Protein AF-A0A8H7I4Y7-F1 (afdb_monomer)

Solvent-accessible surface area (backbone atoms only — not comparable to full-atom values): 10887 Å² total; per-residue (Å²): 113,67,68,58,59,47,69,67,36,57,70,75,56,22,65,63,28,49,70,55,62,77,28,57,94,44,98,80,36,80,54,81,50,70,66,41,42,52,52,55,50,43,70,75,70,48,58,68,68,57,37,52,50,33,51,56,49,54,73,68,44,58,45,85,70,55,54,66,61,40,52,52,53,50,54,59,41,47,71,62,46,94,70,52,60,68,56,50,38,54,50,53,57,70,21,42,43,68,71,45,44,50,54,53,69,70,42,94,72,67,64,85,46,46,67,52,40,53,51,51,42,42,54,46,43,53,50,53,52,53,51,49,70,74,54,62,79,79,71,83,77,77,76,82,73,85,81,87,71,88,82,83,84,89,78,89,80,90,83,89,88,83,89,82,80,88,76,88,81,89,82,90,133

Mean predicted aligned error: 15.56 Å

pLDDT: mean 77.03, std 19.63, range [29.44, 95.69]

Foldseek 3Di:
DVLVVLVVDDDPSVVVSVVLNVCAPPPPRQCPDPVSVVVVVCVVPNDVVLQVVLVVCLQPAAPPDALVVSVVSLVVSCVSYPDDQQVSLVSSLVRYDPQLSVVLVPDPDRDPGPVSSSVSSNVSSVVVVVVCVVCPPPPPPPDPDPPPDDDDDDDDDDDDDDDDDDDDDDDDD

Secondary structure (DSSP, 8-state):
-HHHHHHH--HHHHHHHHHHHHHTTSTT-S--SHHHHHHHHHHHH--HHHHHHHHHHHHS----S-HHHHHHHHHHHHTT----HHHHHHHHHHHS-HHHHHHHHHSSS---SHHHHHHHHHHHHHHHHHHHHHS--------------------------------------

Nearest PDB structures (foldseek):
  7lga-assembly2_D  TM=9.092E-01  e=1.708E-05  Homo sapiens
  7lga-assembly1_B  TM=9.462E-01  e=6.089E-05  Homo sapiens
  8puh-assembly1_B  TM=7.372E-01  e=3.004E+00  Human T-cell leukemia virus type I
  8tqp-assembly1_C  TM=5.282E-01  e=2.186E+00  Human immunodeficiency virus 1

Organism: NCBI:txid456999

Sequence (173 aa):
MLSFLLMNMKDMAGAWAHPHLNQLGSHRALIQTVDDFRTEFLAAFGNPDATQAAEQQITNLTQTGTCAEYITKFRTIAMDLDWNDAALCRQFAQGLHWEVSQLIATHERRPTTLLELQNAALVIDNALCKERASHPPKGNKSGTTPIGGKYQPTGHQAGTPIQQSQLCIQGGA

Radius of gyration: 35.23 Å; Cα contacts (8 Å, |Δi|>4): 103; chains: 1; bounding box: 104×40×68 Å

Structure (mmCIF, N/CA/C/O backbone):
data_AF-A0A8H7I4Y7-F1
#
_entry.id   AF-A0A8H7I4Y7-F1
#
loop_
_atom_site.group_PDB
_atom_site.id
_atom_site.type_symbol
_atom_site.label_atom_id
_atom_site.label_alt_id
_atom_site.label_comp_id
_atom_site.label_asym_id
_atom_site.label_entity_id
_atom_site.label_seq_id
_atom_site.pdbx_PDB_ins_code
_atom_site.Cartn_x
_atom_site.Cartn_y
_atom_site.Cartn_z
_atom_site.occupancy
_atom_site.B_iso_or_equiv
_atom_site.auth_seq_id
_atom_site.auth_comp_id
_atom_site.auth_asym_id
_atom_site.auth_atom_id
_atom_site.pdbx_PDB_model_num
ATOM 1 N N . MET A 1 1 ? 26.234 -2.553 -13.270 1.00 70.25 1 MET A N 1
ATOM 2 C CA . MET A 1 1 ? 25.138 -3.174 -12.489 1.00 70.25 1 MET A CA 1
ATOM 3 C C . MET A 1 1 ? 24.024 -3.695 -13.395 1.00 70.25 1 MET A C 1
ATOM 5 O O . MET A 1 1 ? 23.751 -4.882 -13.326 1.00 70.25 1 MET A O 1
ATOM 9 N N . LEU A 1 2 ? 23.466 -2.888 -14.306 1.00 79.94 2 LEU A N 1
ATOM 10 C CA . LEU A 1 2 ? 22.395 -3.301 -15.231 1.00 79.94 2 LEU A CA 1
ATOM 11 C C . LEU A 1 2 ? 22.739 -4.496 -16.152 1.00 79.94 2 LEU A C 1
ATOM 13 O O . LEU A 1 2 ? 21.933 -5.409 -16.303 1.00 79.94 2 LEU A O 1
ATOM 17 N N .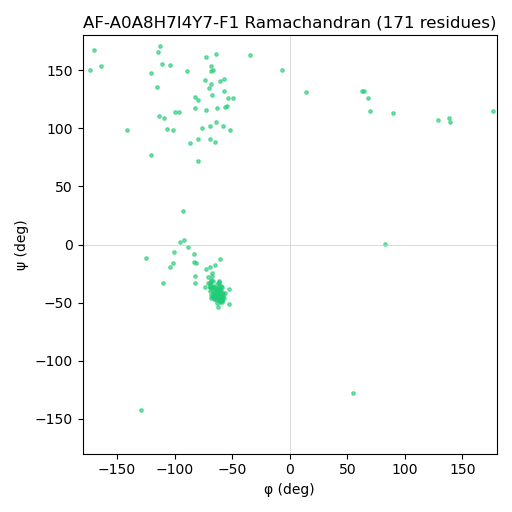 SER A 1 3 ? 23.958 -4.548 -16.704 1.00 80.38 3 SER A N 1
ATOM 18 C CA . SER A 1 3 ? 24.407 -5.657 -17.568 1.00 80.38 3 SER A CA 1
ATOM 19 C C . SER A 1 3 ? 24.371 -7.016 -16.859 1.00 80.38 3 SER A C 1
ATOM 21 O O . SER A 1 3 ? 24.022 -8.017 -17.471 1.00 80.38 3 SER A O 1
ATOM 23 N N . PHE A 1 4 ? 24.676 -7.046 -15.555 1.00 83.00 4 PHE A N 1
ATOM 24 C CA . PHE A 1 4 ? 24.619 -8.271 -14.753 1.00 83.00 4 PHE A CA 1
ATOM 25 C C . PHE A 1 4 ? 23.181 -8.755 -14.538 1.00 83.00 4 PHE A C 1
ATOM 27 O O . PHE A 1 4 ? 22.956 -9.960 -14.566 1.00 83.00 4 PHE A O 1
ATOM 34 N N . LEU A 1 5 ? 22.216 -7.842 -14.360 1.00 83.75 5 LEU A N 1
ATOM 35 C CA . LEU A 1 5 ? 20.797 -8.193 -14.219 1.00 83.75 5 LEU A CA 1
ATOM 36 C C . LEU A 1 5 ? 20.277 -8.862 -15.495 1.00 83.75 5 LEU A C 1
ATOM 38 O O . LEU A 1 5 ? 19.737 -9.961 -15.436 1.00 83.75 5 LEU A O 1
ATOM 42 N N . LEU A 1 6 ? 20.525 -8.243 -16.653 1.00 81.38 6 LEU A N 1
ATOM 43 C CA . LEU A 1 6 ? 20.092 -8.765 -17.951 1.00 81.38 6 LEU A CA 1
ATOM 44 C C . LEU A 1 6 ? 20.785 -10.090 -18.320 1.00 81.38 6 LEU A C 1
ATOM 46 O O . LEU A 1 6 ? 20.144 -10.974 -18.877 1.00 81.38 6 LEU A O 1
ATOM 50 N N . MET A 1 7 ? 22.066 -10.260 -17.972 1.00 82.44 7 MET A N 1
ATOM 51 C CA . MET A 1 7 ? 22.813 -11.507 -18.204 1.00 82.44 7 MET A CA 1
ATOM 52 C C . MET A 1 7 ? 22.406 -12.663 -17.278 1.00 82.44 7 MET A C 1
ATOM 54 O O . MET A 1 7 ? 22.677 -13.817 -17.602 1.00 82.44 7 MET A O 1
ATOM 58 N N . ASN A 1 8 ? 21.794 -12.385 -16.121 1.00 85.81 8 ASN A N 1
ATOM 59 C CA . ASN A 1 8 ? 21.346 -13.429 -15.192 1.00 85.81 8 ASN A CA 1
ATOM 60 C C . ASN A 1 8 ? 19.993 -14.040 -15.602 1.00 85.81 8 ASN A C 1
ATOM 62 O O . ASN A 1 8 ? 19.639 -15.122 -15.135 1.00 85.81 8 ASN A O 1
ATOM 66 N N . MET A 1 9 ? 19.254 -13.380 -16.498 1.00 86.50 9 MET A N 1
ATOM 67 C CA . MET A 1 9 ? 17.961 -13.857 -16.976 1.00 86.50 9 MET A CA 1
ATOM 68 C C . MET A 1 9 ? 18.115 -15.130 -17.810 1.00 86.50 9 MET A C 1
ATOM 70 O O . MET A 1 9 ? 18.887 -15.177 -18.768 1.00 86.50 9 MET A O 1
ATOM 74 N N . LYS A 1 10 ? 17.348 -16.164 -17.463 1.00 82.25 10 LYS A N 1
ATOM 75 C CA . LYS A 1 10 ? 17.323 -17.449 -18.173 1.00 82.25 10 LYS A CA 1
ATOM 76 C C . LYS A 1 10 ? 15.971 -17.684 -18.832 1.00 82.25 10 LYS A C 1
ATOM 78 O O . LYS A 1 10 ? 14.996 -16.986 -18.551 1.00 82.25 10 LYS A O 1
ATOM 83 N N . ASP A 1 11 ? 15.943 -18.653 -19.739 1.00 85.81 11 ASP A N 1
ATOM 84 C CA . ASP A 1 11 ? 14.731 -19.129 -20.403 1.00 85.81 11 ASP A CA 1
ATOM 85 C C . ASP A 1 11 ? 13.954 -17.988 -21.089 1.00 85.81 11 ASP A C 1
ATOM 87 O O . ASP A 1 11 ? 14.525 -17.213 -21.861 1.00 85.81 11 ASP A O 1
ATOM 91 N N . MET A 1 12 ? 12.658 -17.860 -20.801 1.00 81.75 12 MET A N 1
ATOM 92 C CA . MET A 1 12 ? 11.774 -16.855 -21.395 1.00 81.75 12 MET A CA 1
ATOM 93 C C . MET A 1 12 ? 12.207 -15.416 -21.068 1.00 81.75 12 MET A C 1
ATOM 95 O O . MET A 1 12 ? 12.166 -14.547 -21.938 1.00 81.75 12 MET A O 1
ATOM 99 N N . ALA A 1 13 ? 12.705 -15.171 -19.851 1.00 84.31 13 ALA A N 1
ATOM 100 C CA . ALA A 1 13 ? 13.251 -13.871 -19.457 1.00 84.31 13 ALA A CA 1
ATOM 101 C C . ALA A 1 13 ? 14.591 -13.574 -20.147 1.00 84.31 13 ALA A C 1
ATOM 103 O O . ALA A 1 13 ? 14.877 -12.428 -20.488 1.00 84.31 13 ALA A O 1
ATOM 104 N N . GLY A 1 14 ? 15.403 -14.605 -20.401 1.00 84.50 14 GLY A N 1
ATOM 105 C CA . GLY A 1 14 ? 16.651 -14.480 -21.155 1.00 84.50 14 GLY A CA 1
ATOM 106 C C . GLY A 1 14 ? 16.410 -14.112 -22.620 1.00 84.50 14 GLY A C 1
ATOM 107 O O . GLY A 1 14 ? 17.089 -13.233 -23.152 1.00 84.50 14 GLY A O 1
ATOM 108 N N . ALA A 1 15 ? 15.417 -14.734 -23.264 1.00 85.94 15 ALA A N 1
ATOM 109 C CA . ALA A 1 15 ? 15.022 -14.405 -24.635 1.00 85.94 15 ALA A CA 1
ATOM 110 C C . ALA A 1 15 ? 14.538 -12.950 -24.763 1.00 85.94 15 ALA A C 1
ATOM 112 O O . ALA A 1 15 ? 14.903 -12.264 -25.716 1.00 85.94 15 ALA A O 1
ATOM 113 N N . TRP A 1 16 ? 13.788 -12.465 -23.769 1.00 88.69 16 TRP A N 1
ATOM 114 C CA . TRP A 1 16 ? 13.395 -11.059 -23.671 1.00 88.69 16 TRP A CA 1
ATOM 115 C C . TRP A 1 16 ? 14.598 -10.124 -23.445 1.00 88.69 16 TRP A C 1
ATOM 117 O O . TRP A 1 16 ? 14.696 -9.089 -24.094 1.00 88.69 16 TRP A O 1
ATOM 127 N N . ALA A 1 17 ? 15.565 -10.497 -22.599 1.00 85.50 17 ALA A N 1
ATOM 128 C CA . ALA A 1 17 ? 16.718 -9.652 -22.270 1.00 85.50 17 ALA A CA 1
ATOM 129 C C . ALA A 1 17 ? 17.747 -9.498 -23.414 1.00 85.50 17 ALA A C 1
ATOM 131 O O . ALA A 1 17 ? 18.435 -8.478 -23.489 1.00 85.50 17 ALA A O 1
ATOM 132 N N . HIS A 1 18 ? 17.865 -10.479 -24.315 1.00 82.75 18 HIS A N 1
ATOM 133 C CA . HIS A 1 18 ? 18.845 -10.491 -25.416 1.00 82.75 18 HIS A CA 1
ATOM 134 C C . HIS A 1 18 ? 18.857 -9.239 -26.319 1.00 82.75 18 HIS A C 1
ATOM 136 O O . HIS A 1 18 ? 19.936 -8.676 -26.527 1.00 82.75 18 HIS A O 1
ATOM 142 N N . PRO A 1 19 ? 17.724 -8.761 -26.872 1.00 84.31 19 PRO A N 1
ATOM 143 C CA . PRO A 1 19 ? 17.716 -7.540 -27.680 1.00 84.31 19 PRO A CA 1
ATOM 144 C C . PRO A 1 19 ? 18.168 -6.305 -26.889 1.00 84.31 19 PRO A C 1
ATOM 146 O O . PRO A 1 19 ? 18.851 -5.446 -27.447 1.00 84.31 19 PRO A O 1
ATOM 149 N N . HIS A 1 20 ? 17.858 -6.242 -25.591 1.00 82.25 20 HIS A N 1
ATOM 150 C CA . HIS A 1 20 ? 18.275 -5.144 -24.720 1.00 82.25 20 HIS A CA 1
ATOM 151 C C . HIS A 1 20 ? 19.773 -5.209 -24.386 1.00 82.25 20 HIS A C 1
ATOM 153 O O . HIS A 1 20 ? 20.433 -4.171 -24.377 1.00 82.25 20 HIS A O 1
ATOM 159 N N . LEU A 1 21 ? 20.344 -6.411 -24.210 1.00 80.12 21 LEU A N 1
ATOM 160 C CA . LEU A 1 21 ? 21.788 -6.611 -24.019 1.00 80.12 21 LEU A CA 1
ATOM 161 C C . LEU A 1 21 ? 22.607 -6.068 -25.195 1.00 80.12 21 LEU A C 1
ATOM 163 O O . LEU A 1 21 ? 23.613 -5.397 -24.986 1.00 80.12 21 LEU A O 1
ATOM 167 N N . ASN A 1 22 ? 22.147 -6.310 -26.423 1.00 77.88 22 ASN A N 1
ATOM 168 C CA . ASN A 1 22 ? 22.823 -5.847 -27.639 1.00 77.88 22 ASN A CA 1
ATOM 169 C C . ASN A 1 22 ? 22.754 -4.323 -27.829 1.00 77.88 22 ASN A C 1
ATOM 171 O O . ASN A 1 22 ? 23.531 -3.758 -28.596 1.00 77.88 22 ASN A O 1
ATOM 175 N N . GLN A 1 23 ? 21.811 -3.660 -27.158 1.00 77.06 23 GLN A N 1
ATOM 176 C CA . GLN A 1 23 ? 21.609 -2.215 -27.233 1.00 77.06 23 GLN A CA 1
ATOM 177 C C . GLN A 1 23 ? 22.218 -1.466 -26.039 1.00 77.06 23 GLN A C 1
ATOM 179 O O . GLN A 1 23 ? 22.257 -0.237 -26.075 1.00 77.06 23 GLN A O 1
ATOM 184 N N . LEU A 1 24 ? 22.730 -2.164 -25.015 1.00 71.06 24 LEU A N 1
ATOM 185 C CA . LEU A 1 24 ? 23.389 -1.551 -23.857 1.00 71.06 24 LEU A CA 1
ATOM 186 C C . LEU A 1 24 ? 24.525 -0.615 -24.297 1.00 71.06 24 LEU A C 1
ATOM 188 O O . LEU A 1 24 ? 25.435 -1.013 -25.020 1.00 71.06 24 LEU A O 1
ATOM 192 N N . GLY A 1 25 ? 24.483 0.638 -23.837 1.00 66.44 25 GLY A N 1
ATOM 193 C CA . GLY A 1 25 ? 25.486 1.659 -24.170 1.00 66.44 25 GLY A CA 1
ATOM 194 C C . GLY A 1 25 ? 25.269 2.369 -25.512 1.00 66.44 25 GLY A C 1
ATOM 195 O O . GLY A 1 25 ? 26.041 3.262 -25.854 1.00 66.44 25 GLY A O 1
ATOM 196 N N . SER A 1 26 ? 24.217 2.024 -26.260 1.00 75.00 26 SER A N 1
ATOM 197 C CA . SER A 1 26 ? 23.778 2.774 -27.441 1.00 75.00 26 SER A CA 1
ATOM 198 C C . SER A 1 26 ? 22.787 3.875 -27.060 1.00 75.00 26 SER A C 1
ATOM 200 O O . SER A 1 26 ? 21.968 3.690 -26.165 1.00 75.00 26 SER A O 1
ATOM 202 N N . HIS A 1 27 ? 22.766 4.989 -27.802 1.00 65.69 27 HIS A N 1
ATOM 203 C CA . HIS A 1 27 ? 21.756 6.052 -27.626 1.00 65.69 27 HIS A CA 1
ATOM 204 C C . HIS A 1 27 ? 20.303 5.580 -27.854 1.00 65.69 27 HIS A C 1
ATOM 206 O O . HIS A 1 27 ? 19.367 6.308 -27.542 1.00 65.69 27 HIS A O 1
ATOM 212 N N . ARG A 1 28 ? 20.116 4.378 -28.424 1.00 67.38 28 ARG A N 1
ATOM 213 C CA . ARG A 1 28 ? 18.811 3.730 -28.648 1.00 67.38 28 ARG A CA 1
ATOM 214 C C . ARG A 1 28 ? 18.410 2.756 -27.541 1.00 67.38 28 ARG A C 1
ATOM 216 O O . ARG A 1 28 ? 17.378 2.110 -27.673 1.00 67.38 28 ARG A O 1
ATOM 223 N N . ALA A 1 29 ? 19.217 2.611 -26.490 1.00 75.69 29 ALA A N 1
ATOM 224 C CA . ALA A 1 29 ? 18.869 1.760 -25.363 1.00 75.69 29 ALA A CA 1
ATOM 225 C C . ALA A 1 29 ? 17.607 2.298 -24.679 1.00 75.69 29 ALA A C 1
ATOM 227 O O . ALA A 1 29 ? 17.624 3.408 -24.147 1.00 75.69 29 ALA A O 1
ATOM 228 N N . LEU A 1 30 ? 16.540 1.497 -24.687 1.00 72.69 30 LEU A N 1
ATOM 229 C CA . LEU A 1 30 ? 15.324 1.746 -23.904 1.00 72.69 30 LEU A CA 1
ATOM 230 C C . LEU A 1 30 ? 15.577 1.574 -22.402 1.00 72.69 30 LEU A C 1
ATOM 232 O O . LEU A 1 30 ? 15.002 2.284 -21.592 1.00 72.69 30 LEU A O 1
ATOM 236 N N . ILE A 1 31 ? 16.477 0.656 -22.042 1.00 81.25 31 ILE A N 1
ATOM 237 C CA . ILE A 1 31 ? 16.814 0.340 -20.657 1.00 81.25 31 ILE A CA 1
ATOM 238 C C . ILE A 1 31 ? 18.200 0.914 -20.354 1.00 81.25 31 ILE A C 1
ATOM 240 O O . ILE A 1 31 ? 19.215 0.320 -20.727 1.00 81.25 31 ILE A O 1
ATOM 244 N N . GLN A 1 32 ? 18.249 2.082 -19.710 1.00 82.25 32 GLN A N 1
ATOM 245 C CA . GLN A 1 32 ? 19.504 2.762 -19.353 1.00 82.25 32 GLN A CA 1
ATOM 246 C C . GLN A 1 32 ? 19.755 2.734 -17.847 1.00 82.25 32 GLN A C 1
ATOM 248 O O . GLN A 1 32 ? 20.899 2.628 -17.398 1.00 82.25 32 GLN A O 1
ATOM 253 N N . THR A 1 33 ? 18.679 2.781 -17.071 1.00 84.50 33 THR A N 1
ATOM 254 C CA . THR A 1 33 ? 18.689 2.741 -15.614 1.00 84.50 33 THR A CA 1
ATOM 255 C C . THR A 1 33 ? 18.054 1.453 -15.088 1.00 84.50 33 THR A C 1
ATOM 257 O O . THR A 1 33 ? 17.483 0.650 -15.829 1.00 84.50 33 THR A O 1
ATOM 260 N N . VAL A 1 34 ? 18.189 1.224 -13.781 1.00 80.81 34 VAL A N 1
ATOM 261 C CA . VAL A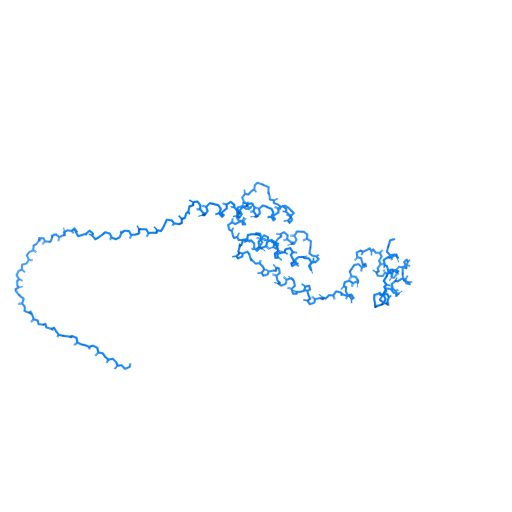 1 34 ? 17.519 0.100 -13.112 1.00 80.81 34 VAL A CA 1
ATOM 262 C C . VAL A 1 34 ? 15.998 0.309 -13.074 1.00 80.81 34 VAL A C 1
ATOM 264 O O . VAL A 1 34 ? 15.259 -0.669 -13.155 1.00 80.81 34 VAL A O 1
ATOM 267 N N . ASP A 1 35 ? 15.529 1.557 -13.021 1.00 80.88 35 ASP A N 1
ATOM 268 C CA . ASP A 1 35 ? 14.099 1.886 -13.068 1.00 80.88 35 ASP A CA 1
ATOM 269 C C . ASP A 1 35 ? 13.489 1.609 -14.450 1.00 80.88 35 ASP A C 1
ATOM 271 O O . ASP A 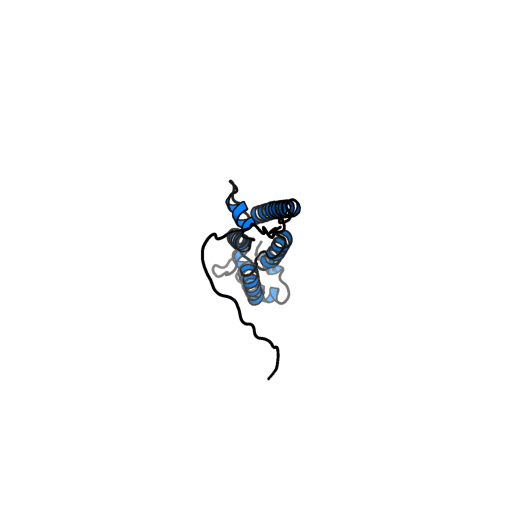1 35 ? 12.407 1.024 -14.539 1.00 80.88 35 ASP A O 1
ATOM 275 N N . ASP A 1 36 ? 14.214 1.913 -15.534 1.00 83.12 36 ASP A N 1
ATOM 276 C CA . ASP A 1 36 ? 13.781 1.554 -16.895 1.00 83.12 36 ASP A CA 1
ATOM 277 C C . ASP A 1 36 ? 13.679 0.032 -17.048 1.00 83.12 36 ASP A C 1
ATOM 279 O O . ASP A 1 36 ? 12.732 -0.488 -17.634 1.00 83.12 36 ASP A O 1
ATOM 283 N N . PHE A 1 37 ? 14.638 -0.702 -16.468 1.00 85.88 37 PHE A N 1
ATOM 284 C CA . PHE A 1 37 ? 14.617 -2.164 -16.471 1.00 85.88 37 PHE A CA 1
ATOM 285 C C . PHE A 1 37 ? 13.388 -2.692 -15.745 1.00 85.88 37 PHE A C 1
ATOM 287 O O . PHE A 1 37 ? 12.706 -3.565 -16.272 1.00 85.88 37 PHE A O 1
ATOM 294 N N . ARG A 1 38 ? 13.106 -2.166 -14.547 1.00 83.12 38 ARG A N 1
ATOM 295 C CA . ARG A 1 38 ? 11.931 -2.549 -13.759 1.00 83.12 38 ARG A CA 1
ATOM 296 C C . ARG A 1 38 ? 10.653 -2.312 -14.561 1.00 83.12 38 ARG A C 1
ATOM 298 O O . ARG A 1 38 ? 9.815 -3.205 -14.617 1.00 83.12 38 ARG A O 1
ATOM 305 N N . THR A 1 39 ? 10.539 -1.155 -15.208 1.00 83.19 39 THR A N 1
ATOM 306 C CA . THR A 1 39 ? 9.363 -0.767 -15.998 1.00 83.19 39 THR A CA 1
ATOM 307 C C . THR A 1 39 ? 9.139 -1.707 -17.182 1.00 83.19 39 THR A C 1
ATOM 309 O O . THR A 1 39 ? 8.069 -2.299 -17.302 1.00 83.19 39 THR A O 1
ATOM 312 N N . GLU A 1 40 ? 10.156 -1.915 -18.020 1.00 85.31 40 GLU A N 1
ATOM 313 C CA . GLU A 1 40 ? 10.055 -2.793 -19.193 1.00 85.31 40 GLU A CA 1
ATOM 314 C C . GLU A 1 40 ? 9.873 -4.266 -18.798 1.00 85.31 40 GLU A C 1
ATOM 316 O O . GLU A 1 40 ? 9.134 -5.010 -19.445 1.00 85.31 40 GLU A O 1
ATOM 321 N N . PHE A 1 41 ? 10.502 -4.700 -17.702 1.00 84.94 41 PHE A N 1
ATOM 322 C CA . PHE A 1 41 ? 10.338 -6.056 -17.188 1.00 84.94 41 PHE A CA 1
ATOM 323 C C . PHE A 1 41 ? 8.913 -6.299 -16.676 1.00 84.94 41 PHE A C 1
ATOM 325 O O . PHE A 1 41 ? 8.313 -7.324 -16.999 1.00 84.94 41 PHE A O 1
ATOM 332 N N . LEU A 1 42 ? 8.339 -5.353 -15.925 1.00 82.38 42 LEU A N 1
ATOM 333 C CA . LEU A 1 42 ? 6.941 -5.418 -15.492 1.00 82.38 42 LEU A CA 1
ATOM 334 C C . LEU A 1 42 ? 5.968 -5.300 -16.671 1.00 82.38 42 LEU A C 1
ATOM 336 O O . LEU A 1 42 ? 4.919 -5.928 -16.639 1.00 82.38 42 LEU A O 1
ATOM 340 N N . ALA A 1 43 ? 6.303 -4.575 -17.736 1.00 80.75 43 ALA A N 1
ATOM 341 C CA . ALA A 1 43 ? 5.476 -4.555 -18.941 1.00 80.75 43 ALA A CA 1
ATOM 342 C C . ALA A 1 43 ? 5.464 -5.916 -19.665 1.00 80.75 43 ALA A C 1
ATOM 344 O O . ALA A 1 43 ? 4.434 -6.329 -20.192 1.00 80.75 43 ALA A O 1
ATOM 345 N N . ALA A 1 44 ? 6.598 -6.623 -19.681 1.00 83.81 44 ALA A N 1
ATOM 346 C CA . ALA A 1 44 ? 6.728 -7.910 -20.361 1.00 83.81 44 ALA A CA 1
ATOM 347 C C . ALA A 1 44 ? 6.205 -9.105 -19.543 1.00 83.81 44 ALA A C 1
ATOM 349 O O . ALA A 1 44 ? 5.713 -10.072 -20.124 1.00 83.81 44 ALA A O 1
ATOM 350 N N . PHE A 1 45 ? 6.332 -9.056 -18.213 1.00 83.69 45 PHE A N 1
ATOM 351 C CA . PHE A 1 45 ? 6.033 -10.183 -17.316 1.00 83.69 45 PHE A CA 1
ATOM 352 C C . PHE A 1 45 ? 5.026 -9.866 -16.210 1.00 83.69 45 PHE A C 1
ATOM 354 O O . PHE A 1 45 ? 4.572 -10.780 -15.521 1.00 83.69 45 PHE A O 1
ATOM 361 N N . GLY A 1 46 ? 4.695 -8.596 -15.999 1.00 79.50 46 GLY A N 1
ATOM 362 C CA . GLY A 1 46 ? 3.673 -8.196 -15.044 1.00 79.50 46 GLY A CA 1
ATOM 363 C C . GLY A 1 46 ? 2.286 -8.618 -15.511 1.00 79.50 46 GLY A C 1
ATOM 364 O O . GLY A 1 46 ? 2.018 -8.776 -16.701 1.00 79.50 46 GLY A O 1
ATOM 365 N N . ASN A 1 47 ? 1.392 -8.810 -14.545 1.00 79.50 47 ASN A N 1
ATOM 366 C CA . ASN A 1 47 ? -0.007 -9.100 -14.813 1.00 79.50 47 ASN A CA 1
ATOM 3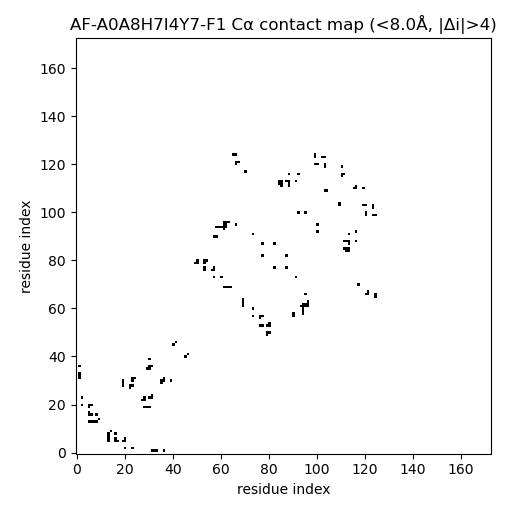67 C C . ASN A 1 47 ? -0.830 -7.813 -14.606 1.00 79.50 47 ASN A C 1
ATOM 369 O O . ASN A 1 47 ? -1.145 -7.495 -13.455 1.00 79.50 47 ASN A O 1
ATOM 373 N N . PRO A 1 48 ? -1.178 -7.071 -15.678 1.00 76.00 48 PRO A N 1
ATOM 374 C CA . PRO A 1 48 ? -1.916 -5.815 -15.550 1.00 76.00 48 PRO A CA 1
ATOM 375 C C . PRO A 1 48 ? -3.293 -6.015 -14.907 1.00 76.00 48 PRO A C 1
ATOM 377 O O . PRO A 1 48 ? -3.731 -5.165 -14.133 1.00 76.00 48 PRO A O 1
ATOM 380 N N . ASP A 1 49 ? -3.934 -7.163 -15.143 1.00 81.75 49 ASP A N 1
ATOM 381 C CA . ASP A 1 49 ? -5.232 -7.484 -14.546 1.00 81.75 49 ASP A CA 1
ATOM 382 C C . ASP A 1 49 ? -5.117 -7.669 -13.027 1.00 81.75 49 ASP A C 1
ATOM 384 O O . ASP A 1 49 ? -6.006 -7.259 -12.280 1.00 81.75 49 ASP A O 1
ATOM 388 N N . ALA A 1 50 ? -4.009 -8.245 -12.546 1.00 80.19 50 ALA A N 1
ATOM 389 C CA . ALA A 1 50 ? -3.758 -8.397 -11.113 1.00 80.19 50 ALA A CA 1
ATOM 390 C C . ALA A 1 50 ? -3.522 -7.044 -10.430 1.00 80.19 50 ALA A C 1
ATOM 392 O O . ALA A 1 50 ? -4.108 -6.790 -9.378 1.00 80.19 50 ALA A O 1
ATOM 393 N N . THR A 1 51 ? -2.734 -6.153 -11.044 1.00 83.19 51 THR A N 1
ATOM 394 C CA . THR A 1 51 ? -2.538 -4.787 -10.534 1.00 83.19 51 THR A CA 1
ATOM 395 C C . THR A 1 51 ? -3.858 -4.020 -10.516 1.00 83.19 51 THR A C 1
ATOM 397 O O . THR A 1 51 ? -4.211 -3.444 -9.491 1.00 83.19 51 THR A O 1
ATOM 400 N N . GLN A 1 52 ? -4.651 -4.081 -11.589 1.00 85.69 52 GLN A N 1
ATOM 401 C CA . GLN A 1 52 ? -5.958 -3.421 -11.634 1.00 85.69 52 GLN A CA 1
ATOM 402 C C . GLN A 1 52 ? -6.927 -3.984 -10.580 1.00 85.69 52 GLN A C 1
ATOM 404 O O . GLN A 1 52 ? -7.657 -3.225 -9.937 1.00 85.69 52 GLN A O 1
ATOM 409 N N . ALA A 1 53 ? -6.931 -5.301 -10.363 1.00 87.88 53 ALA A N 1
ATOM 410 C CA . ALA A 1 53 ? -7.726 -5.924 -9.311 1.00 87.88 53 ALA A CA 1
ATOM 411 C C . ALA A 1 53 ? -7.272 -5.470 -7.913 1.00 87.88 53 ALA A C 1
ATOM 413 O O . ALA A 1 53 ? -8.120 -5.177 -7.070 1.00 87.88 53 ALA A O 1
ATOM 414 N N . ALA A 1 54 ? -5.963 -5.365 -7.669 1.00 90.12 54 ALA A N 1
ATOM 415 C CA . ALA A 1 54 ? -5.416 -4.841 -6.419 1.00 90.12 54 ALA A CA 1
ATOM 416 C C . ALA A 1 54 ? -5.798 -3.366 -6.206 1.00 90.12 54 ALA A C 1
ATOM 418 O O . ALA A 1 54 ? -6.216 -2.994 -5.109 1.00 90.12 54 ALA A O 1
ATOM 419 N N . GLU A 1 55 ? -5.763 -2.536 -7.252 1.00 91.69 55 GLU A N 1
ATOM 420 C CA . GLU A 1 55 ? -6.194 -1.134 -7.188 1.00 91.69 55 GLU A CA 1
ATOM 421 C C . GLU A 1 55 ? -7.684 -1.017 -6.851 1.00 91.69 55 GLU A C 1
ATOM 423 O O . GLU A 1 55 ? -8.082 -0.241 -5.979 1.00 91.69 55 GLU A O 1
ATOM 428 N N . GLN A 1 56 ? -8.534 -1.830 -7.479 1.00 92.38 56 GLN A N 1
ATOM 429 C CA . GLN A 1 56 ? -9.960 -1.878 -7.148 1.00 92.38 56 GLN A CA 1
ATOM 430 C C . GLN A 1 56 ? -10.199 -2.374 -5.717 1.00 92.38 56 GLN A C 1
ATOM 432 O O . GLN A 1 56 ? -11.076 -1.863 -5.020 1.00 92.38 56 GLN A O 1
ATOM 437 N N . GLN A 1 57 ? -9.426 -3.353 -5.248 1.00 93.75 57 GLN A N 1
ATOM 438 C CA . GLN A 1 57 ? -9.552 -3.856 -3.884 1.00 93.75 57 GLN A CA 1
ATOM 439 C C . GLN A 1 57 ? -9.114 -2.816 -2.852 1.00 93.75 57 GLN A C 1
ATOM 441 O O . GLN A 1 57 ? -9.844 -2.592 -1.890 1.00 93.75 57 GLN A O 1
ATOM 446 N N . ILE A 1 58 ? -7.969 -2.150 -3.048 1.00 94.31 58 ILE A N 1
ATOM 447 C CA . ILE A 1 58 ? -7.459 -1.161 -2.089 1.00 94.31 58 ILE A CA 1
ATOM 448 C C . ILE A 1 58 ? -8.328 0.098 -2.053 1.00 94.31 58 ILE A C 1
ATOM 450 O O . ILE A 1 58 ? -8.503 0.684 -0.985 1.00 94.31 58 ILE A O 1
ATOM 454 N N . THR A 1 59 ? -8.904 0.499 -3.193 1.00 92.75 59 THR A N 1
ATOM 455 C CA . THR A 1 59 ? -9.784 1.677 -3.292 1.00 92.75 59 THR A CA 1
ATOM 456 C C . THR A 1 59 ? -11.114 1.474 -2.577 1.00 92.75 59 THR A C 1
ATOM 458 O O . THR A 1 59 ? -11.612 2.398 -1.935 1.00 92.75 59 THR A O 1
ATOM 461 N N . ASN A 1 60 ? -11.651 0.253 -2.630 1.00 93.69 60 ASN A N 1
ATOM 462 C CA . ASN A 1 60 ? -12.884 -0.136 -1.944 1.00 93.69 60 ASN A CA 1
ATOM 463 C C . ASN A 1 60 ? -12.653 -0.648 -0.512 1.00 93.69 60 ASN A C 1
ATOM 465 O O . ASN A 1 60 ? -13.615 -0.987 0.182 1.00 93.69 60 ASN A O 1
ATOM 469 N N . LEU A 1 61 ? -11.399 -0.737 -0.054 1.00 94.50 61 LEU A N 1
ATOM 470 C CA . LEU A 1 61 ? -11.091 -1.242 1.276 1.00 94.50 61 LEU A CA 1
ATOM 471 C C . LEU A 1 61 ? -11.480 -0.208 2.337 1.00 94.50 61 LEU A C 1
ATOM 473 O O . LEU A 1 61 ? -10.877 0.856 2.450 1.00 94.50 61 LEU A O 1
ATOM 477 N N . THR A 1 62 ? -12.448 -0.570 3.171 1.00 94.75 62 THR A N 1
ATOM 478 C CA . THR A 1 62 ? -12.861 0.212 4.340 1.00 94.75 62 THR A CA 1
ATOM 479 C C . THR A 1 62 ? -12.692 -0.599 5.620 1.00 94.75 62 THR A C 1
ATOM 481 O O . THR A 1 62 ? -12.893 -1.816 5.627 1.00 94.75 62 THR A O 1
ATOM 484 N N . GLN A 1 63 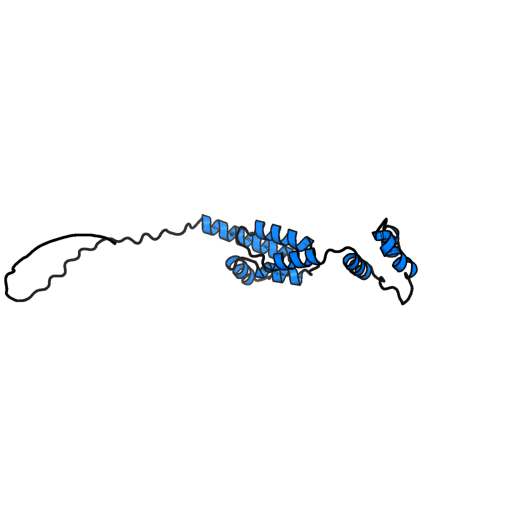? -12.372 0.063 6.727 1.00 92.94 63 GLN A N 1
ATOM 485 C CA . GLN A 1 63 ? -12.294 -0.549 8.047 1.00 92.94 63 GLN A CA 1
ATOM 486 C C . GLN A 1 63 ? -13.700 -0.944 8.532 1.00 92.94 63 GLN A C 1
ATOM 488 O O . GLN A 1 63 ? -14.465 -0.109 9.007 1.00 92.94 63 GLN A O 1
ATOM 493 N N . THR A 1 64 ? -14.032 -2.234 8.434 1.00 89.69 64 THR A N 1
ATOM 494 C CA . THR A 1 64 ? -15.292 -2.811 8.949 1.00 89.69 64 THR A CA 1
ATOM 495 C C . THR A 1 64 ? -15.130 -3.550 10.279 1.00 89.69 64 THR A C 1
ATOM 497 O O . THR A 1 64 ? -16.120 -3.873 10.928 1.00 89.69 64 THR A O 1
ATOM 500 N N . GLY A 1 65 ? -13.891 -3.875 10.652 1.00 87.25 65 GLY A N 1
ATOM 501 C CA . GLY A 1 65 ? -13.536 -4.638 11.846 1.00 87.25 65 GLY A CA 1
ATOM 502 C C . GLY A 1 65 ? -12.455 -3.929 12.653 1.00 87.25 65 GLY A C 1
ATOM 503 O O . GLY A 1 65 ? -12.431 -2.698 12.736 1.00 87.25 65 GLY A O 1
ATOM 504 N N . THR A 1 66 ? -11.538 -4.703 13.231 1.00 90.31 66 THR A N 1
ATOM 505 C CA . THR A 1 66 ? -10.424 -4.123 13.996 1.00 90.31 66 THR A CA 1
ATOM 506 C C . THR A 1 66 ? -9.461 -3.374 13.074 1.00 90.31 66 THR A C 1
ATOM 508 O O . THR A 1 66 ? -9.262 -3.751 11.912 1.00 90.31 66 THR A O 1
ATOM 511 N N . CYS A 1 67 ? -8.808 -2.326 13.583 1.00 94.00 67 CYS A N 1
ATOM 512 C CA . CYS A 1 67 ? -7.804 -1.612 12.796 1.00 94.00 67 CYS A CA 1
ATOM 513 C C . CYS A 1 67 ? -6.628 -2.528 12.413 1.00 94.00 67 CYS A C 1
ATOM 515 O O . CYS A 1 67 ? -6.063 -2.379 11.333 1.00 94.00 67 CYS A O 1
ATOM 517 N N . ALA A 1 68 ? -6.279 -3.509 13.253 1.00 92.88 68 ALA A N 1
ATOM 518 C CA . ALA A 1 68 ? -5.224 -4.479 12.957 1.00 92.88 68 ALA A CA 1
ATOM 519 C C . ALA A 1 68 ? -5.546 -5.345 11.724 1.00 92.88 68 ALA A C 1
ATOM 521 O O . ALA A 1 68 ? -4.696 -5.523 10.851 1.00 92.88 68 ALA A O 1
ATOM 522 N N . GLU A 1 69 ? -6.779 -5.848 11.616 1.00 94.38 69 GLU A N 1
ATOM 523 C CA . GLU A 1 69 ? -7.234 -6.603 10.440 1.00 94.38 69 GLU A CA 1
ATOM 524 C C . GLU A 1 69 ? -7.217 -5.742 9.177 1.00 94.38 69 GLU A C 1
ATOM 526 O O . GLU A 1 69 ? -6.774 -6.199 8.121 1.00 94.38 69 GLU A O 1
ATOM 531 N N . TYR A 1 70 ? -7.667 -4.490 9.288 1.00 95.56 70 TYR A N 1
ATOM 532 C CA . TYR A 1 70 ? -7.636 -3.535 8.184 1.00 95.56 70 TYR A CA 1
ATOM 533 C C . TYR A 1 70 ? -6.202 -3.254 7.712 1.00 95.56 70 TYR A C 1
ATOM 535 O O . TYR A 1 70 ? -5.931 -3.353 6.517 1.00 95.56 70 TYR A O 1
ATOM 543 N N . ILE A 1 71 ? -5.263 -2.997 8.632 1.00 95.56 71 ILE A N 1
ATOM 544 C CA . ILE A 1 71 ? -3.843 -2.775 8.312 1.00 95.56 71 ILE A CA 1
ATOM 545 C C . ILE A 1 71 ? -3.249 -3.982 7.586 1.00 95.56 71 ILE A C 1
ATOM 547 O O . ILE A 1 71 ? -2.566 -3.805 6.579 1.00 95.56 71 ILE A O 1
ATOM 551 N N . THR A 1 72 ? -3.509 -5.200 8.070 1.00 95.69 72 THR A N 1
ATOM 552 C CA . THR A 1 72 ? -2.997 -6.422 7.436 1.00 95.69 72 THR A CA 1
ATOM 553 C C . THR A 1 72 ? -3.519 -6.559 6.009 1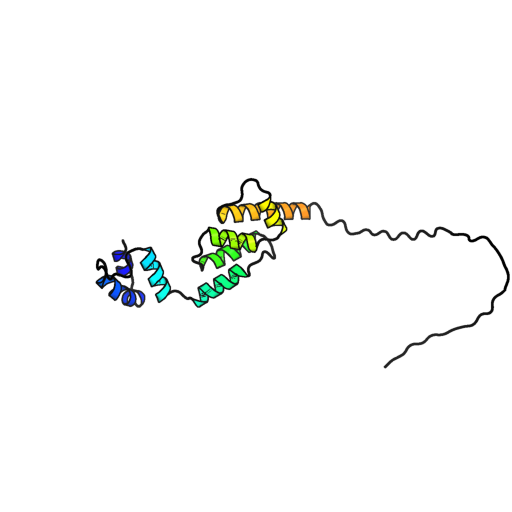.00 95.69 72 THR A C 1
ATOM 555 O O . THR A 1 72 ? -2.717 -6.711 5.092 1.00 95.69 72 THR A O 1
ATOM 558 N N . LYS A 1 73 ? -4.836 -6.419 5.797 1.00 94.62 73 LYS A N 1
ATOM 559 C CA . LYS A 1 73 ? -5.444 -6.479 4.456 1.00 94.62 73 LYS A CA 1
ATOM 560 C C . LYS A 1 73 ? -4.881 -5.407 3.527 1.00 94.62 73 LYS A C 1
ATOM 562 O O . LYS A 1 73 ? -4.505 -5.716 2.401 1.00 94.62 73 LYS A O 1
ATOM 567 N N . PHE A 1 74 ? -4.779 -4.172 4.016 1.00 95.69 74 PHE A N 1
ATOM 568 C CA . PHE A 1 74 ? -4.225 -3.058 3.254 1.00 95.69 74 PHE A CA 1
ATOM 569 C C . PHE A 1 74 ? -2.785 -3.344 2.823 1.00 95.69 74 PHE A C 1
ATOM 571 O O . PHE A 1 74 ? -2.453 -3.175 1.656 1.00 95.69 74 PHE A O 1
ATOM 578 N N . ARG A 1 75 ? -1.936 -3.818 3.746 1.00 93.81 75 ARG A N 1
ATOM 579 C CA . ARG A 1 75 ? -0.538 -4.158 3.451 1.00 93.81 75 ARG A CA 1
ATOM 580 C C . ARG A 1 75 ? -0.425 -5.279 2.431 1.00 93.81 75 ARG A C 1
ATOM 582 O O . ARG A 1 75 ? 0.406 -5.160 1.545 1.00 93.81 75 ARG A O 1
ATOM 589 N N . THR A 1 76 ? -1.242 -6.326 2.545 1.00 93.88 76 THR A N 1
ATOM 590 C CA . THR A 1 76 ? -1.247 -7.436 1.584 1.00 93.88 76 THR A CA 1
ATOM 591 C C . THR A 1 76 ? -1.562 -6.944 0.177 1.00 93.88 76 THR A C 1
ATOM 593 O O . THR A 1 76 ? -0.795 -7.229 -0.731 1.00 93.88 76 THR A O 1
ATOM 596 N N . ILE A 1 77 ? -2.625 -6.151 0.006 1.00 93.25 77 ILE A N 1
ATOM 597 C CA . ILE A 1 77 ? -2.999 -5.615 -1.312 1.00 93.25 77 ILE A CA 1
ATOM 598 C C . ILE A 1 77 ? -1.931 -4.638 -1.825 1.00 93.25 77 ILE A C 1
ATOM 600 O O . ILE A 1 77 ? -1.597 -4.644 -3.004 1.00 93.25 77 ILE A O 1
ATOM 604 N N . ALA A 1 78 ? -1.344 -3.831 -0.937 1.00 91.81 78 ALA A N 1
ATOM 605 C CA . ALA A 1 78 ? -0.288 -2.892 -1.297 1.00 91.81 78 ALA A CA 1
ATOM 606 C C . ALA A 1 78 ? 1.011 -3.568 -1.775 1.00 91.81 78 ALA A C 1
ATOM 608 O O . ALA A 1 78 ? 1.810 -2.894 -2.414 1.00 91.81 78 ALA A O 1
ATOM 609 N N . MET A 1 79 ? 1.239 -4.864 -1.506 1.00 88.50 79 MET A N 1
ATOM 610 C CA . MET A 1 79 ? 2.415 -5.575 -2.039 1.00 88.50 79 MET A CA 1
ATOM 611 C C . MET A 1 79 ? 2.357 -5.741 -3.561 1.00 88.50 79 MET A C 1
ATOM 613 O O . MET A 1 79 ? 3.405 -5.807 -4.199 1.00 88.50 79 MET A O 1
ATOM 617 N N . ASP A 1 80 ? 1.149 -5.774 -4.126 1.00 86.19 80 ASP A N 1
ATOM 618 C CA . ASP A 1 80 ? 0.908 -5.925 -5.563 1.00 86.19 80 ASP A CA 1
ATOM 619 C C . ASP A 1 80 ? 0.792 -4.566 -6.287 1.00 86.19 80 ASP A C 1
ATOM 621 O O . ASP A 1 80 ? 0.521 -4.512 -7.490 1.00 86.19 80 ASP A O 1
ATOM 625 N N . LEU A 1 81 ? 0.997 -3.458 -5.562 1.00 87.06 81 LEU A N 1
ATOM 626 C CA . LEU A 1 81 ? 0.874 -2.089 -6.060 1.00 87.06 81 LEU A CA 1
ATOM 627 C C . LEU A 1 81 ? 2.223 -1.368 -6.041 1.00 87.06 81 LEU A C 1
ATOM 629 O O . LEU A 1 81 ? 2.928 -1.368 -5.038 1.00 87.06 81 LEU A O 1
ATOM 633 N N . ASP A 1 82 ? 2.532 -0.649 -7.119 1.00 83.81 82 ASP A N 1
ATOM 634 C CA . ASP A 1 82 ? 3.731 0.203 -7.215 1.00 83.81 82 ASP A CA 1
ATOM 635 C C . ASP A 1 82 ? 3.429 1.661 -6.793 1.00 83.81 82 ASP A C 1
ATOM 637 O O . ASP A 1 82 ? 4.006 2.626 -7.294 1.00 83.81 82 ASP A O 1
ATOM 641 N N . TRP A 1 83 ? 2.452 1.848 -5.896 1.00 87.31 83 TRP A N 1
ATOM 642 C CA . TRP A 1 83 ? 2.026 3.168 -5.425 1.00 87.31 83 TR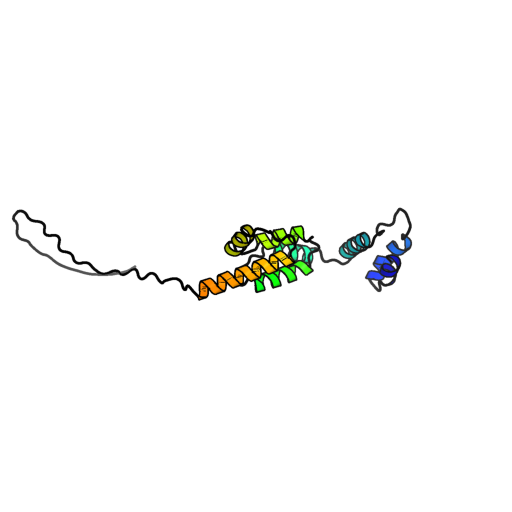P A CA 1
ATOM 643 C C . TRP A 1 83 ? 3.059 3.775 -4.471 1.00 87.31 83 TRP A C 1
ATOM 645 O O . TRP A 1 83 ? 3.611 3.099 -3.606 1.00 87.31 83 TRP A O 1
ATOM 655 N N . ASN A 1 84 ? 3.274 5.088 -4.575 1.00 89.06 84 ASN A N 1
ATOM 656 C CA . ASN A 1 84 ? 4.146 5.797 -3.640 1.00 89.06 84 ASN A CA 1
ATOM 657 C C . ASN A 1 84 ? 3.508 5.955 -2.246 1.00 89.06 84 ASN A C 1
ATOM 659 O O . ASN A 1 84 ? 2.285 5.911 -2.084 1.00 89.06 84 ASN A O 1
ATOM 663 N N . ASP A 1 85 ? 4.346 6.231 -1.243 1.00 87.81 85 ASP A N 1
ATOM 664 C CA . ASP A 1 85 ? 3.924 6.412 0.152 1.00 87.81 85 ASP A CA 1
ATOM 665 C C . ASP A 1 85 ? 2.806 7.451 0.319 1.00 87.81 85 ASP A C 1
ATOM 667 O O . ASP A 1 85 ? 1.885 7.242 1.103 1.00 87.81 85 ASP A O 1
ATOM 671 N N . ALA A 1 86 ? 2.831 8.557 -0.431 1.00 88.81 86 ALA A N 1
ATOM 672 C CA . ALA A 1 86 ? 1.807 9.595 -0.326 1.00 88.81 86 ALA A CA 1
ATOM 673 C C . ALA A 1 86 ? 0.430 9.111 -0.819 1.00 88.81 86 ALA A C 1
ATOM 675 O O . ALA A 1 86 ? -0.596 9.430 -0.210 1.00 88.81 86 ALA A O 1
ATOM 676 N N . ALA A 1 87 ? 0.404 8.327 -1.899 1.00 91.50 87 ALA A N 1
ATOM 677 C CA . ALA A 1 87 ? -0.804 7.699 -2.419 1.00 91.50 87 ALA A CA 1
ATOM 678 C C . ALA A 1 87 ? -1.346 6.653 -1.435 1.00 91.50 87 ALA A C 1
ATOM 680 O O . ALA A 1 87 ? -2.533 6.684 -1.104 1.00 91.50 87 ALA A O 1
ATOM 681 N N . LEU A 1 88 ? -0.469 5.803 -0.890 1.00 93.00 88 LEU A N 1
ATOM 682 C CA . LEU A 1 88 ? -0.838 4.812 0.122 1.00 93.00 88 LEU A CA 1
ATOM 683 C C . LEU A 1 88 ? -1.367 5.473 1.402 1.00 93.00 88 LEU A C 1
ATOM 685 O O . LEU A 1 88 ? -2.396 5.050 1.919 1.00 93.00 88 LEU A O 1
ATOM 689 N N . CYS A 1 89 ? -0.733 6.545 1.886 1.00 92.31 89 CYS A N 1
ATOM 690 C CA . CYS A 1 89 ? -1.207 7.320 3.037 1.00 92.31 89 CYS A CA 1
ATOM 691 C C . CYS A 1 89 ? -2.612 7.883 2.810 1.00 92.31 89 CYS A C 1
ATOM 693 O O . CYS A 1 89 ? -3.479 7.753 3.677 1.00 92.31 89 CYS A O 1
ATOM 695 N N . ARG A 1 90 ? -2.848 8.503 1.646 1.00 92.06 90 ARG A N 1
ATOM 696 C CA . ARG A 1 90 ? -4.158 9.065 1.296 1.00 92.06 90 ARG A CA 1
ATOM 697 C C . ARG A 1 90 ? -5.227 7.975 1.269 1.00 92.06 90 ARG A C 1
ATOM 699 O O . ARG A 1 90 ? -6.272 8.151 1.891 1.00 92.06 90 ARG A O 1
ATOM 706 N N . GLN A 1 91 ? -4.948 6.864 0.590 1.00 95.19 91 GLN A N 1
ATOM 707 C CA . GLN A 1 91 ? -5.894 5.761 0.466 1.00 95.19 91 GLN A CA 1
ATOM 708 C C . GLN A 1 91 ? -6.175 5.103 1.819 1.00 95.19 91 GLN A C 1
ATOM 710 O O . GLN A 1 91 ? -7.328 4.859 2.165 1.00 95.19 91 GLN A O 1
ATOM 715 N N . PHE A 1 92 ? -5.133 4.889 2.626 1.00 94.56 92 PHE A N 1
ATOM 716 C CA . PHE A 1 92 ? -5.277 4.333 3.965 1.00 94.56 92 PHE A CA 1
ATOM 717 C C . PHE A 1 92 ? -6.179 5.213 4.834 1.00 94.56 92 PHE A C 1
ATOM 719 O O . PHE A 1 92 ? -7.106 4.693 5.450 1.00 94.56 92 PHE A O 1
ATOM 726 N N . ALA A 1 93 ? -5.947 6.532 4.845 1.00 92.00 93 ALA A N 1
ATOM 727 C CA . ALA A 1 93 ? -6.737 7.489 5.619 1.00 92.00 93 ALA A CA 1
ATOM 728 C C . ALA A 1 93 ? -8.208 7.559 5.176 1.00 92.00 93 ALA A C 1
ATOM 730 O O . ALA A 1 93 ? -9.082 7.765 6.018 1.00 92.00 93 ALA A O 1
ATOM 731 N N . GLN A 1 94 ? -8.482 7.380 3.880 1.00 92.94 94 GLN A N 1
ATOM 732 C CA . GLN A 1 94 ? -9.840 7.363 3.333 1.00 92.94 94 GLN A CA 1
ATOM 733 C C . GLN A 1 94 ? -10.632 6.125 3.771 1.00 92.94 94 GLN A C 1
ATOM 735 O O . GLN A 1 94 ? -11.830 6.233 4.024 1.00 92.94 94 GLN A O 1
ATOM 740 N N . GLY A 1 95 ? -9.977 4.966 3.872 1.00 93.12 95 GLY A N 1
ATOM 741 C CA . GLY A 1 95 ? -10.617 3.721 4.297 1.00 93.12 95 GLY A CA 1
ATOM 742 C C . GLY A 1 95 ? -10.741 3.549 5.816 1.00 93.12 95 GLY A C 1
ATOM 743 O O . GLY A 1 95 ? -11.402 2.612 6.259 1.00 93.12 95 GLY A O 1
ATOM 744 N N . LEU A 1 96 ? -10.132 4.417 6.632 1.00 94.00 96 LEU A N 1
ATOM 745 C CA . LEU A 1 96 ? -10.233 4.340 8.094 1.00 94.00 96 LEU A CA 1
ATOM 746 C C . LEU A 1 96 ? -11.653 4.615 8.598 1.00 94.00 96 LEU A C 1
ATOM 748 O O . LEU A 1 96 ? -12.396 5.423 8.040 1.00 94.00 96 LEU A O 1
ATOM 752 N N . HIS A 1 97 ? -12.001 3.998 9.729 1.00 94.19 97 HIS A N 1
ATOM 753 C CA . HIS A 1 97 ? -13.251 4.300 10.416 1.00 94.19 97 HIS A CA 1
ATOM 754 C C . HIS A 1 97 ? -13.288 5.776 10.839 1.00 94.19 97 HIS A C 1
ATOM 756 O O . HIS A 1 97 ? -12.285 6.331 11.298 1.00 94.19 97 HIS A O 1
ATOM 762 N N . TRP A 1 98 ? -14.457 6.413 10.713 1.00 91.62 98 TRP A N 1
ATOM 763 C CA . TRP A 1 98 ? -14.593 7.863 10.869 1.00 91.62 98 TRP A CA 1
ATOM 764 C C . TRP A 1 98 ? -14.080 8.375 12.227 1.00 91.62 98 TRP A C 1
ATOM 766 O O . TRP A 1 98 ? -13.375 9.378 12.255 1.00 91.62 98 TRP A O 1
ATOM 776 N N . GLU A 1 99 ? -14.355 7.670 13.333 1.00 90.56 99 GLU A N 1
ATOM 777 C CA . GLU A 1 99 ? -13.870 8.048 14.678 1.00 90.56 99 GLU A CA 1
ATOM 778 C C . GLU A 1 99 ? -12.340 8.041 14.765 1.00 90.56 99 GLU A C 1
ATOM 780 O O . GLU A 1 99 ? -11.742 8.966 15.313 1.00 90.56 99 GLU A O 1
ATOM 785 N N . VAL A 1 100 ? -11.700 7.022 14.183 1.00 91.06 100 VAL A N 1
ATOM 786 C CA . VAL A 1 100 ? -10.237 6.890 14.172 1.00 91.06 100 VAL A CA 1
ATOM 787 C C . VAL A 1 100 ? -9.628 8.008 13.327 1.00 91.06 100 VAL A C 1
ATOM 789 O O . VAL A 1 100 ? -8.698 8.681 13.763 1.00 91.06 100 VAL A O 1
ATOM 792 N N . SER A 1 101 ? -10.195 8.259 12.144 1.00 90.31 101 SER A N 1
ATOM 793 C CA . SER A 1 101 ? -9.746 9.319 11.234 1.00 90.31 101 SER A CA 1
ATOM 79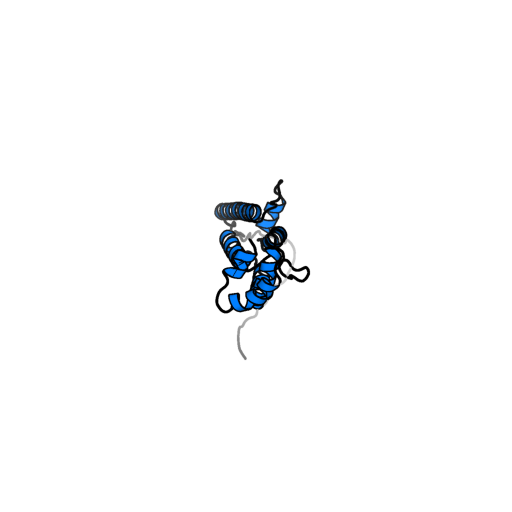4 C C . SER A 1 101 ? -9.878 10.718 11.856 1.00 90.31 101 SER A C 1
ATOM 796 O O . SER A 1 101 ? -8.949 11.525 11.775 1.00 90.31 101 SER A O 1
ATOM 798 N N . GLN A 1 102 ? -10.986 10.993 12.557 1.00 91.06 102 GLN A N 1
ATOM 799 C CA . GLN A 1 102 ? -11.192 12.255 13.275 1.00 91.06 102 GLN A CA 1
ATOM 800 C C . GLN A 1 102 ? -10.158 12.458 14.385 1.00 91.06 102 GLN A C 1
ATOM 802 O O . GLN A 1 102 ? -9.540 13.519 14.454 1.00 91.06 102 GLN A O 1
ATOM 807 N N . LEU A 1 103 ? -9.904 11.443 15.213 1.00 90.38 103 LEU A N 1
ATOM 808 C CA . LEU A 1 103 ? -8.911 11.550 16.283 1.00 90.38 103 LEU A CA 1
ATOM 809 C C . LEU A 1 103 ? -7.495 11.767 15.733 1.00 90.38 103 LEU A C 1
ATOM 811 O O . LEU A 1 103 ? -6.782 12.641 16.225 1.00 90.38 103 LEU A O 1
ATOM 815 N N . ILE A 1 104 ? -7.117 11.086 14.647 1.00 89.88 104 ILE A N 1
ATOM 816 C CA . ILE A 1 104 ? -5.839 11.346 13.960 1.00 89.88 104 ILE A CA 1
ATOM 817 C C . ILE A 1 104 ? -5.766 12.798 13.465 1.00 89.88 104 ILE A C 1
ATOM 819 O O . ILE A 1 104 ? -4.713 13.427 13.559 1.00 89.88 104 ILE A O 1
ATOM 823 N N . ALA A 1 105 ? -6.869 13.361 12.962 1.00 87.06 105 ALA A N 1
ATOM 824 C CA . ALA A 1 105 ? -6.901 14.740 12.480 1.00 87.06 105 ALA A CA 1
ATOM 825 C C . ALA A 1 105 ? -6.725 15.785 13.597 1.00 87.06 105 ALA A C 1
ATOM 827 O O . ALA A 1 105 ? -6.266 16.889 13.295 1.00 87.06 105 ALA A O 1
ATOM 828 N N . THR A 1 106 ? -7.064 15.439 14.847 1.00 87.50 106 THR A N 1
ATOM 829 C CA . THR A 1 106 ? -6.886 16.299 16.034 1.00 87.50 106 THR A CA 1
ATOM 830 C C . THR A 1 106 ? -5.480 16.258 16.637 1.00 87.50 106 THR A C 1
ATOM 832 O O . THR A 1 106 ? -5.138 17.134 17.427 1.00 87.50 106 THR A O 1
ATOM 835 N N . HIS A 1 107 ? -4.649 15.277 16.271 1.00 83.69 107 HIS A N 1
ATOM 836 C CA . HIS A 1 107 ? -3.272 15.202 16.754 1.00 83.69 107 HIS A CA 1
ATOM 837 C C . HIS A 1 107 ? -2.413 16.346 16.193 1.00 83.69 107 HIS A C 1
ATOM 839 O O . HIS A 1 107 ? -2.454 16.647 15.000 1.00 83.69 107 HIS A O 1
ATOM 845 N N . GLU A 1 108 ? -1.570 16.931 17.050 1.00 73.38 108 GLU A N 1
ATOM 846 C CA . GLU A 1 108 ? -0.694 18.062 16.701 1.00 73.38 108 GLU A CA 1
ATOM 847 C C . GLU A 1 108 ? 0.277 17.739 15.557 1.00 73.38 108 GLU A C 1
ATOM 849 O O . GLU A 1 108 ? 0.552 18.579 14.699 1.00 73.38 108 GLU A O 1
ATOM 854 N N . ARG A 1 109 ? 0.782 16.501 15.515 1.00 81.75 109 ARG A N 1
ATOM 855 C CA . ARG A 1 109 ? 1.648 16.010 14.443 1.00 81.75 109 ARG A CA 1
ATOM 856 C C . ARG A 1 109 ? 0.895 14.993 13.603 1.00 81.75 109 ARG A C 1
ATOM 858 O O . ARG A 1 109 ? 0.682 13.861 14.037 1.00 81.75 109 ARG A O 1
ATOM 865 N N . ARG A 1 110 ? 0.547 15.383 12.375 1.00 79.06 110 ARG A N 1
ATOM 866 C CA . ARG A 1 110 ? -0.020 14.440 11.412 1.00 79.06 110 ARG A CA 1
ATOM 867 C C . ARG A 1 110 ? 1.044 13.448 10.938 1.00 79.06 110 ARG A C 1
ATOM 869 O O . ARG A 1 110 ? 2.148 13.882 10.601 1.00 79.06 110 ARG A O 1
ATOM 876 N N . PRO A 1 111 ? 0.714 12.150 10.878 1.00 84.44 111 PRO A N 1
ATOM 877 C CA . PRO A 1 111 ? 1.582 11.151 10.272 1.00 84.44 111 PRO A CA 1
ATOM 878 C C . PRO A 1 111 ? 1.898 11.514 8.820 1.00 84.44 111 PRO A C 1
ATOM 880 O O . PRO A 1 111 ? 0.984 11.841 8.058 1.00 84.44 111 PRO A O 1
ATOM 883 N N . THR A 1 112 ? 3.172 11.456 8.434 1.00 84.88 112 THR A N 1
ATOM 884 C CA . THR A 1 112 ? 3.594 11.724 7.045 1.00 84.88 112 THR A CA 1
ATOM 885 C C . THR A 1 112 ? 3.933 10.452 6.283 1.00 84.88 112 THR A C 1
ATOM 887 O O . THR A 1 112 ? 3.912 10.453 5.054 1.00 84.88 112 THR A O 1
ATOM 890 N N . THR A 1 113 ? 4.199 9.362 7.002 1.00 90.75 113 THR A N 1
ATOM 891 C CA . THR A 1 113 ? 4.501 8.047 6.429 1.00 90.75 113 THR A CA 1
ATOM 892 C C . THR A 1 113 ? 3.374 7.059 6.694 1.00 90.75 113 THR A C 1
ATOM 894 O O . THR A 1 113 ? 2.633 7.177 7.678 1.00 90.75 113 THR A O 1
ATOM 897 N N . LEU A 1 114 ? 3.272 6.037 5.841 1.00 91.88 114 LEU A N 1
ATOM 898 C CA . LEU A 1 114 ? 2.247 5.005 5.982 1.00 91.88 114 LEU A CA 1
ATOM 899 C C . LEU A 1 114 ? 2.392 4.266 7.318 1.00 91.88 114 LEU A C 1
ATOM 901 O O . LEU A 1 114 ? 1.399 3.965 7.976 1.00 91.88 114 LEU A O 1
ATOM 905 N N . LEU A 1 115 ? 3.630 4.009 7.744 1.00 91.81 115 LEU A N 1
ATOM 906 C CA . LEU A 1 115 ? 3.915 3.313 8.995 1.00 91.81 115 LEU A CA 1
ATOM 907 C C . LEU A 1 115 ? 3.486 4.128 10.221 1.00 91.81 115 LEU A C 1
ATOM 909 O O . LEU A 1 115 ? 2.851 3.583 11.124 1.00 91.81 115 LEU A O 1
ATOM 913 N N . GLU A 1 116 ? 3.800 5.427 10.254 1.00 92.50 116 GLU A N 1
ATOM 914 C CA . GLU A 1 116 ? 3.337 6.314 11.327 1.00 92.50 116 GLU A CA 1
ATOM 915 C C . GLU A 1 116 ? 1.805 6.352 11.382 1.00 92.50 116 GLU A C 1
ATOM 917 O O . GLU A 1 116 ? 1.227 6.278 12.468 1.00 92.50 116 GLU A O 1
ATOM 922 N N . LEU A 1 117 ? 1.146 6.412 10.219 1.00 93.12 117 LEU A N 1
ATOM 923 C CA . LEU A 1 117 ? -0.310 6.475 10.125 1.00 93.12 117 LEU A CA 1
ATOM 924 C C . LEU A 1 117 ? -0.969 5.186 10.625 1.00 93.12 117 LEU A C 1
ATOM 926 O O . LEU A 1 117 ? -1.919 5.239 11.404 1.00 93.12 117 LEU A O 1
ATOM 930 N N . GLN A 1 118 ? -0.432 4.031 10.231 1.00 94.25 118 GLN A N 1
ATOM 931 C CA . GLN A 1 118 ? -0.897 2.720 10.686 1.00 94.25 118 GLN A CA 1
ATOM 932 C C . GLN A 1 118 ? -0.726 2.553 12.199 1.00 94.25 118 GLN A C 1
ATOM 934 O O . GLN A 1 118 ? -1.640 2.081 12.874 1.00 94.25 118 GLN A O 1
ATOM 939 N N . ASN A 1 119 ? 0.413 2.980 12.750 1.00 94.06 119 ASN A N 1
ATOM 940 C CA . ASN A 1 119 ? 0.663 2.911 14.188 1.00 94.06 119 ASN A CA 1
ATOM 941 C C . ASN A 1 119 ? -0.277 3.835 14.973 1.00 94.06 119 ASN A C 1
ATOM 943 O O . ASN A 1 119 ? -0.845 3.412 15.980 1.00 94.06 119 ASN A O 1
ATOM 947 N N . ALA A 1 120 ? -0.480 5.071 14.506 1.00 93.44 120 ALA A N 1
ATOM 948 C CA . ALA A 1 120 ? -1.407 6.011 15.131 1.00 93.44 120 ALA A CA 1
ATOM 949 C C . ALA A 1 120 ? -2.844 5.469 15.126 1.00 93.44 120 ALA A C 1
ATOM 951 O O . ALA A 1 120 ? -3.499 5.455 16.169 1.00 93.44 120 ALA A O 1
ATOM 952 N N . ALA A 1 121 ? -3.303 4.952 13.981 1.00 93.25 121 ALA A N 1
ATOM 953 C CA . ALA A 1 121 ? -4.625 4.349 13.849 1.00 93.25 121 ALA A CA 1
ATOM 954 C C . ALA A 1 121 ? -4.811 3.165 14.809 1.00 93.25 121 ALA A C 1
ATOM 956 O O . ALA A 1 121 ? -5.820 3.094 15.506 1.00 93.25 121 ALA A O 1
ATOM 957 N N . LEU A 1 122 ? -3.808 2.288 14.921 1.00 94.38 122 LEU A N 1
ATOM 958 C CA . LEU A 1 122 ? -3.856 1.137 15.821 1.00 94.38 122 LEU A CA 1
ATOM 959 C C . LEU A 1 122 ? -3.925 1.548 17.301 1.00 94.38 122 LEU A C 1
ATOM 961 O O . LEU A 1 122 ? -4.657 0.938 18.080 1.00 94.38 122 LEU A O 1
ATOM 965 N N . VAL A 1 123 ? -3.166 2.568 17.714 1.00 93.38 123 VAL A N 1
ATOM 966 C CA . VAL A 1 123 ? -3.195 3.074 19.098 1.00 93.38 123 VAL A CA 1
ATOM 967 C C . VAL A 1 123 ? -4.566 3.662 19.432 1.00 93.38 123 VAL A C 1
ATOM 969 O O . VAL A 1 123 ? -5.118 3.357 20.491 1.00 93.38 123 VAL A O 1
ATOM 972 N N . ILE A 1 124 ? -5.125 4.460 18.523 1.00 93.00 124 ILE A N 1
ATOM 973 C CA . ILE A 1 124 ? -6.430 5.104 18.695 1.00 93.00 124 ILE A CA 1
ATOM 974 C C . ILE A 1 124 ? -7.559 4.070 18.731 1.00 93.00 124 ILE A C 1
ATOM 976 O O . ILE A 1 124 ? -8.385 4.109 19.639 1.00 93.00 124 ILE A O 1
ATOM 980 N N . ASP A 1 125 ? -7.570 3.111 17.803 1.00 93.19 125 ASP A N 1
ATOM 981 C CA . ASP A 1 125 ? -8.573 2.039 17.752 1.00 93.19 125 ASP A CA 1
ATOM 982 C C . ASP A 1 125 ? -8.582 1.223 19.054 1.00 93.19 125 ASP A C 1
ATOM 984 O O . ASP A 1 125 ? -9.628 1.013 19.667 1.00 93.19 125 ASP A O 1
ATOM 988 N N . ASN A 1 126 ? -7.397 0.869 19.563 1.00 91.81 126 ASN A N 1
ATOM 989 C CA . ASN A 1 126 ? -7.263 0.178 20.844 1.00 91.81 126 ASN A CA 1
ATOM 990 C C . ASN A 1 126 ? -7.761 1.017 22.032 1.00 91.81 126 ASN A C 1
ATOM 992 O O . ASN A 1 126 ? -8.334 0.461 22.973 1.00 91.81 126 ASN A O 1
ATOM 996 N N . ALA A 1 127 ? -7.533 2.334 22.024 1.00 90.31 127 ALA A N 1
ATOM 997 C CA . ALA A 1 127 ? -8.038 3.231 23.062 1.00 90.31 127 ALA A CA 1
ATOM 998 C C . ALA A 1 127 ? -9.575 3.300 23.039 1.00 90.31 127 ALA A C 1
ATOM 1000 O O . ALA A 1 127 ? -10.203 3.099 24.080 1.00 90.31 127 ALA A O 1
ATOM 1001 N N . LEU A 1 128 ? -10.174 3.461 21.854 1.00 89.38 128 LEU A N 1
ATOM 1002 C CA . LEU A 1 128 ? -11.628 3.461 21.659 1.00 89.38 128 LEU A CA 1
ATOM 1003 C C . LEU A 1 128 ? -12.265 2.131 22.084 1.00 89.38 128 LEU A C 1
ATOM 1005 O O . LEU A 1 128 ? -13.290 2.118 22.768 1.00 89.38 128 LEU A O 1
ATOM 1009 N N . CYS A 1 129 ? -11.653 0.997 21.733 1.00 87.75 129 CYS A N 1
ATOM 1010 C CA . CYS A 1 129 ? -12.120 -0.320 22.168 1.00 87.75 129 CYS A CA 1
ATOM 1011 C C . CYS A 1 129 ? -12.125 -0.456 23.698 1.00 87.75 129 CYS A C 1
ATOM 1013 O O . CYS A 1 129 ? -13.101 -0.953 24.265 1.00 87.75 129 CYS A O 1
ATOM 1015 N N . LYS A 1 130 ? -11.066 0.006 24.377 1.00 87.94 130 LYS A N 1
ATOM 1016 C CA . LYS A 1 130 ? -10.982 -0.017 25.848 1.00 87.94 130 LYS A CA 1
ATOM 1017 C C . LYS A 1 130 ? -12.025 0.888 26.501 1.00 87.94 130 LYS A C 1
ATOM 1019 O O . LYS A 1 130 ? -12.628 0.496 27.501 1.00 87.94 130 LYS A O 1
ATOM 1024 N N . GLU A 1 131 ? -12.260 2.070 25.939 1.00 87.12 131 GLU A N 1
ATOM 1025 C CA . GLU A 1 131 ? -13.264 3.010 26.438 1.00 87.12 131 GLU A CA 1
ATOM 1026 C C . GLU A 1 131 ? -14.682 2.436 26.313 1.00 87.12 131 GLU A C 1
ATOM 1028 O O . GLU A 1 131 ? -15.422 2.397 27.297 1.00 87.12 131 GLU A O 1
ATOM 1033 N N . ARG A 1 132 ? -15.028 1.877 25.146 1.00 86.19 132 ARG A N 1
ATOM 1034 C CA . ARG A 1 132 ? -16.322 1.211 24.911 1.00 86.19 132 ARG A CA 1
ATOM 1035 C C . ARG A 1 132 ? -16.546 0.012 25.833 1.00 86.19 132 ARG A C 1
ATOM 1037 O O . ARG A 1 132 ? -17.665 -0.204 26.290 1.00 86.19 132 ARG A O 1
ATOM 1044 N N . ALA A 1 133 ? -15.497 -0.755 26.135 1.00 83.75 133 ALA A N 1
ATOM 1045 C CA . ALA A 1 133 ? -15.578 -1.862 27.088 1.00 83.75 133 ALA A CA 1
ATOM 1046 C C . ALA A 1 133 ? -15.793 -1.383 28.537 1.00 83.75 133 ALA A C 1
ATOM 1048 O O . ALA A 1 133 ? -16.440 -2.071 29.325 1.00 83.75 133 ALA A O 1
ATOM 1049 N N . SER A 1 134 ? -15.272 -0.201 28.882 1.00 81.31 134 SER A N 1
ATOM 1050 C CA . SER A 1 134 ? -15.379 0.391 30.224 1.00 81.31 134 SER A CA 1
ATOM 1051 C C . SER A 1 134 ? -16.709 1.122 30.447 1.00 81.31 134 SER A C 1
ATOM 1053 O O . SER A 1 134 ? -17.201 1.195 31.573 1.00 81.31 134 SER A O 1
ATOM 1055 N N . HIS A 1 135 ? -17.320 1.628 29.375 1.00 73.31 135 HIS A N 1
ATOM 1056 C CA . HIS A 1 135 ? -18.612 2.306 29.388 1.00 73.31 135 HIS A CA 1
ATOM 1057 C C . HIS A 1 135 ? -19.609 1.575 28.479 1.00 73.31 135 HIS A C 1
ATOM 1059 O O . HIS A 1 135 ? -19.894 2.048 27.376 1.00 73.31 135 HIS A O 1
ATOM 1065 N N . PRO A 1 136 ? -20.177 0.433 28.921 1.00 67.19 136 PRO A N 1
ATOM 1066 C CA . PRO A 1 136 ? -21.245 -0.207 28.170 1.00 67.19 136 PRO A CA 1
ATOM 1067 C C . PRO A 1 136 ? -22.398 0.790 27.992 1.00 67.19 136 PRO A C 1
ATOM 1069 O O . PRO A 1 136 ? -22.678 1.569 28.916 1.00 67.19 136 PRO A O 1
ATOM 1072 N N . PRO A 1 137 ? -23.078 0.792 26.829 1.00 61.53 137 PRO A N 1
ATOM 1073 C CA . PRO A 1 137 ? -24.197 1.688 26.599 1.00 61.53 137 PRO A CA 1
ATOM 1074 C C . PRO A 1 137 ? -25.194 1.479 27.732 1.00 61.53 137 PRO A C 1
ATOM 1076 O O . PRO A 1 137 ? -25.676 0.366 27.956 1.00 61.53 137 PRO A O 1
ATOM 1079 N N . LYS A 1 138 ? -25.460 2.545 28.498 1.00 61.53 138 LYS A N 1
ATOM 1080 C CA . LYS A 1 138 ? -26.509 2.532 29.515 1.00 61.53 138 LYS A CA 1
ATOM 1081 C C . LYS A 1 138 ? -27.797 2.198 28.777 1.00 61.53 138 LYS A C 1
ATOM 1083 O O . LYS A 1 138 ? -28.344 3.055 28.092 1.00 61.53 138 LYS A O 1
ATOM 1088 N N . GLY A 1 139 ? -28.239 0.943 28.873 1.00 53.25 139 GLY A N 1
ATOM 1089 C CA . GLY A 1 139 ? -29.518 0.525 28.324 1.00 53.25 139 GLY A CA 1
ATOM 1090 C C . GLY A 1 139 ? -30.571 1.512 28.801 1.00 53.25 139 GLY A C 1
ATOM 1091 O O . GLY A 1 139 ? -30.647 1.788 30.002 1.00 53.25 139 GLY A O 1
ATOM 1092 N N . ASN A 1 140 ? -31.315 2.090 27.859 1.00 52.53 140 ASN A N 1
ATOM 1093 C CA . ASN A 1 140 ? -32.430 2.977 28.147 1.00 52.53 140 ASN A CA 1
ATOM 1094 C C . ASN A 1 140 ? -33.370 2.273 29.129 1.00 52.53 140 ASN A C 1
ATOM 1096 O O . ASN A 1 140 ? -34.219 1.475 28.743 1.00 52.53 140 ASN A O 1
ATOM 1100 N N . LYS A 1 141 ? -33.248 2.595 30.417 1.00 55.53 141 LYS A N 1
ATOM 1101 C CA . LYS A 1 141 ? -34.334 2.424 31.371 1.00 55.53 141 LYS A CA 1
ATOM 1102 C C . LYS A 1 141 ? -35.261 3.613 31.165 1.00 55.53 141 LYS A C 1
ATOM 1104 O O . LYS A 1 141 ? -35.293 4.533 31.976 1.00 55.53 141 LYS A O 1
ATOM 1109 N N . SER A 1 142 ? -35.992 3.616 30.053 1.00 52.00 142 SER A N 1
ATOM 1110 C CA . SER A 1 142 ? -37.247 4.355 29.975 1.00 52.00 142 SER A CA 1
ATOM 1111 C C . SER A 1 142 ? -38.198 3.687 30.963 1.00 52.00 142 SER A C 1
ATOM 1113 O O . SER A 1 142 ? -38.883 2.719 30.645 1.00 52.00 142 SER A O 1
ATOM 1115 N N . GLY A 1 143 ? -38.142 4.154 32.209 1.00 45.81 143 GLY A N 1
ATOM 1116 C CA . GLY A 1 143 ? -39.130 3.848 33.222 1.00 45.81 143 GLY A CA 1
ATOM 1117 C C . GLY A 1 143 ? -40.461 4.440 32.789 1.00 45.81 143 GLY A C 1
ATOM 1118 O O . GLY A 1 143 ? -40.661 5.647 32.868 1.00 45.81 143 GLY A O 1
ATOM 1119 N N . THR A 1 144 ? -41.374 3.591 32.333 1.00 45.22 144 THR A N 1
ATOM 1120 C CA . THR A 1 144 ? -42.796 3.925 32.316 1.00 45.22 144 THR A CA 1
ATOM 1121 C C . THR A 1 144 ? -43.361 3.551 33.680 1.00 45.22 144 THR A C 1
ATOM 1123 O O . THR A 1 144 ? -43.830 2.437 33.898 1.00 45.22 144 THR A O 1
ATOM 1126 N N . THR A 1 145 ? -43.281 4.476 34.631 1.00 45.91 145 THR A N 1
ATOM 1127 C CA . THR A 1 145 ? -44.141 4.460 35.816 1.00 45.91 145 THR A CA 1
ATOM 1128 C C . THR A 1 145 ? -45.506 5.026 35.409 1.00 45.91 145 THR A C 1
ATOM 1130 O O . THR A 1 145 ? -45.558 6.149 34.904 1.00 45.91 145 THR A O 1
ATOM 1133 N N . PRO A 1 146 ? -46.627 4.311 35.614 1.00 43.41 146 PRO A N 1
ATOM 1134 C CA . PRO A 1 146 ? -47.946 4.886 35.403 1.00 43.41 146 PRO A CA 1
ATOM 1135 C C . PRO A 1 146 ? -48.264 5.812 36.583 1.00 43.41 146 PRO A C 1
ATOM 1137 O O . PRO A 1 146 ? -48.652 5.355 37.658 1.00 43.41 146 PRO A O 1
ATOM 1140 N N . ILE A 1 147 ? -48.093 7.125 36.409 1.00 44.66 147 ILE A N 1
ATOM 1141 C CA . ILE A 1 147 ? -48.634 8.103 37.360 1.00 44.66 147 ILE A CA 1
ATOM 1142 C C . ILE A 1 147 ? -50.120 8.284 37.050 1.00 44.66 147 ILE A C 1
ATOM 1144 O O . ILE A 1 147 ? -50.527 9.124 36.250 1.00 44.66 147 ILE A O 1
ATOM 1148 N N . GLY A 1 148 ? -50.936 7.465 37.714 1.00 47.88 148 GLY A N 1
ATOM 1149 C CA . GLY A 1 148 ? -52.342 7.754 37.958 1.00 47.88 148 GLY A CA 1
ATOM 1150 C C . GLY A 1 148 ? -52.455 8.913 38.949 1.00 47.88 148 GLY A C 1
ATOM 1151 O O . GLY A 1 148 ? -52.464 8.704 40.159 1.00 47.88 148 GLY A O 1
ATOM 1152 N N . GLY A 1 149 ? -52.517 10.137 38.428 1.00 35.84 149 GLY A N 1
ATOM 1153 C CA . GLY A 1 149 ? -52.777 11.364 39.178 1.00 35.84 149 GLY A CA 1
ATOM 1154 C C . GLY A 1 149 ? -54.122 11.951 38.765 1.00 35.84 149 GLY A C 1
ATOM 1155 O O . GLY A 1 149 ? -54.294 12.395 37.636 1.00 35.84 149 GLY A O 1
ATOM 1156 N N . LYS A 1 150 ? -55.082 11.892 39.687 1.00 41.09 150 LYS A N 1
ATOM 1157 C CA . LYS A 1 150 ? -56.487 12.286 39.542 1.00 41.09 150 LYS A CA 1
ATOM 1158 C C . LYS A 1 150 ? -56.633 13.742 39.077 1.00 41.09 150 LYS A C 1
ATOM 1160 O O . LYS A 1 150 ? -56.290 14.651 39.824 1.00 41.09 150 LYS A O 1
ATOM 1165 N N . TYR A 1 151 ? -57.239 13.954 37.910 1.00 29.44 151 TYR A N 1
ATOM 1166 C CA . TYR A 1 151 ? -57.898 15.219 37.580 1.00 29.44 151 TYR A CA 1
ATOM 1167 C C . TYR A 1 151 ? -59.394 15.087 37.887 1.00 29.44 151 TYR A C 1
ATOM 1169 O O . TYR A 1 151 ? -60.099 14.282 37.284 1.00 29.44 151 TYR A O 1
ATOM 1177 N N . GLN A 1 152 ? -59.853 15.862 38.869 1.00 40.41 152 GLN A N 1
ATOM 1178 C CA . GLN A 1 152 ? -61.263 16.137 39.141 1.00 40.41 152 GLN A CA 1
ATOM 1179 C C . GLN A 1 152 ? -61.739 17.266 38.216 1.00 40.41 152 GLN A C 1
ATOM 1181 O O . GLN A 1 152 ? -61.146 18.343 38.256 1.00 40.41 152 GLN A O 1
ATOM 1186 N N . PRO A 1 153 ? -62.829 17.087 37.452 1.00 36.00 153 PRO A N 1
ATOM 1187 C CA . PRO A 1 153 ? -63.587 18.198 36.907 1.00 36.00 153 PRO A CA 1
ATOM 1188 C C . PRO A 1 153 ? -64.828 18.433 37.779 1.00 36.00 153 PRO A C 1
ATOM 1190 O O . PRO A 1 153 ? -65.726 17.595 37.867 1.00 36.00 153 PRO A O 1
ATOM 1193 N N . THR A 1 154 ? -64.887 19.581 38.450 1.00 34.69 154 THR A N 1
ATOM 1194 C CA . THR A 1 154 ? -66.116 20.075 39.077 1.00 34.69 154 THR A CA 1
ATOM 1195 C C . THR A 1 154 ? -66.980 20.786 38.040 1.00 34.69 154 THR A C 1
ATOM 1197 O O . THR A 1 154 ? -66.594 21.849 37.560 1.00 34.69 154 THR A O 1
ATOM 1200 N N . GLY A 1 155 ? -68.183 20.259 37.794 1.00 31.34 155 GLY A N 1
ATOM 1201 C CA . GLY A 1 155 ? -69.359 21.096 37.553 1.00 31.34 155 GLY A CA 1
ATOM 1202 C C . GLY A 1 155 ? -70.319 20.680 36.432 1.00 31.34 155 GLY A C 1
ATOM 1203 O O . GLY A 1 155 ? -70.030 20.952 35.279 1.00 31.34 155 GLY A O 1
ATOM 1204 N N . HIS A 1 156 ? -71.502 20.198 36.858 1.00 31.94 156 HIS A N 1
ATOM 1205 C CA . HIS A 1 156 ? -72.854 20.432 36.294 1.00 31.94 156 HIS A CA 1
ATOM 1206 C C . HIS A 1 156 ? -73.150 19.907 34.865 1.00 31.94 156 HIS A C 1
ATOM 1208 O O . HIS A 1 156 ? -72.416 20.189 33.939 1.00 31.94 156 HIS A O 1
ATOM 1214 N N . GLN A 1 157 ? -74.239 19.208 34.531 1.00 33.19 157 GLN A N 1
ATOM 1215 C CA . GLN A 1 157 ? -75.445 18.721 35.205 1.00 33.19 157 GLN A CA 1
ATOM 1216 C C . GLN A 1 157 ? -76.081 17.641 34.293 1.00 33.19 157 GLN A C 1
ATOM 1218 O O . GLN A 1 157 ? -75.971 17.729 33.076 1.00 33.19 157 GLN A O 1
ATOM 1223 N N . ALA A 1 158 ? -76.828 16.726 34.922 1.00 34.09 158 ALA A N 1
ATOM 1224 C CA . ALA A 1 158 ? -78.007 16.007 34.413 1.00 34.09 158 ALA A CA 1
ATOM 1225 C C . ALA A 1 158 ? -77.874 14.965 33.274 1.00 34.09 158 ALA A C 1
ATOM 1227 O O . ALA A 1 158 ? -77.498 15.270 32.150 1.00 34.09 158 ALA A O 1
ATOM 1228 N N . GLY A 1 159 ? -78.379 13.754 33.555 1.00 32.62 159 GLY A N 1
ATOM 1229 C CA . GLY A 1 159 ? -78.925 12.843 32.538 1.00 32.62 159 GLY A CA 1
ATOM 1230 C C . GLY A 1 159 ? -78.370 11.419 32.572 1.00 32.62 159 GLY A C 1
ATOM 1231 O O . GLY A 1 159 ? -77.238 11.173 32.185 1.00 32.62 159 GLY A O 1
ATOM 1232 N N . THR A 1 160 ? -79.193 10.485 33.038 1.00 40.97 160 THR A N 1
ATOM 1233 C CA . THR A 1 160 ? -78.976 9.033 33.179 1.00 40.97 160 THR A CA 1
ATOM 1234 C C . THR A 1 160 ? -78.767 8.252 31.860 1.00 40.97 160 THR A C 1
ATOM 1236 O O . THR A 1 160 ? -79.122 8.753 30.795 1.00 40.97 160 THR A O 1
ATOM 1239 N N . PRO A 1 161 ? -78.241 7.004 31.922 1.00 49.97 161 PRO A N 1
ATOM 1240 C CA . PRO A 1 161 ? -77.702 6.250 30.782 1.00 49.97 161 PRO A CA 1
ATOM 1241 C C . PRO A 1 161 ? -78.635 5.136 30.275 1.00 49.97 161 PRO A C 1
ATOM 1243 O O . PRO A 1 161 ? -79.358 4.555 31.079 1.00 49.97 161 PRO A O 1
ATOM 1246 N N . ILE A 1 162 ? -78.533 4.740 28.995 1.00 37.16 162 ILE A N 1
ATOM 1247 C CA . ILE A 1 162 ? -78.996 3.418 28.518 1.00 37.16 162 ILE A CA 1
ATOM 1248 C C . ILE A 1 162 ? -78.028 2.839 27.463 1.00 37.16 162 ILE A C 1
ATOM 1250 O O . ILE A 1 162 ? -78.011 3.229 26.303 1.00 37.16 162 ILE A O 1
ATOM 1254 N N . GLN A 1 163 ? -77.163 1.953 27.961 1.00 36.19 163 GLN A N 1
ATOM 1255 C CA . GLN A 1 163 ? -76.839 0.589 27.509 1.00 36.19 163 GLN A CA 1
ATOM 1256 C C . GLN A 1 163 ? -77.292 0.115 26.109 1.00 36.19 163 GLN A C 1
ATOM 1258 O O . GLN A 1 163 ? -78.478 0.136 25.811 1.00 36.19 163 GLN A O 1
ATOM 1263 N N . GLN A 1 164 ? -76.364 -0.479 25.344 1.00 37.25 164 GLN A N 1
ATOM 1264 C CA . GLN A 1 164 ? -76.428 -1.855 24.793 1.00 37.25 164 GLN A CA 1
ATOM 1265 C C . GLN A 1 164 ? -75.191 -2.100 23.902 1.00 37.25 164 GLN A C 1
ATOM 1267 O O . GLN A 1 164 ? -74.894 -1.310 23.017 1.00 37.25 164 GLN A O 1
ATOM 1272 N N . SER A 1 165 ? -74.310 -3.028 24.294 1.00 39.25 165 SER A N 1
ATOM 1273 C CA . SER A 1 165 ? -74.253 -4.425 23.801 1.00 39.25 165 SER A CA 1
ATOM 1274 C C . SER A 1 165 ? -73.343 -4.533 22.573 1.00 39.25 165 SER A C 1
ATOM 1276 O O . SER A 1 165 ? -73.556 -3.839 21.594 1.00 39.25 165 SER A O 1
ATOM 1278 N N . GLN A 1 166 ? -72.203 -5.227 22.707 1.00 42.50 166 GLN A N 1
ATOM 1279 C CA . GLN A 1 166 ? -71.953 -6.566 22.127 1.00 42.50 166 GLN A CA 1
ATOM 1280 C C . GLN A 1 166 ? -72.005 -6.551 20.587 1.00 42.50 166 GLN A C 1
ATOM 1282 O O . GLN A 1 166 ? -72.949 -6.066 19.994 1.00 42.50 166 GLN A O 1
ATOM 1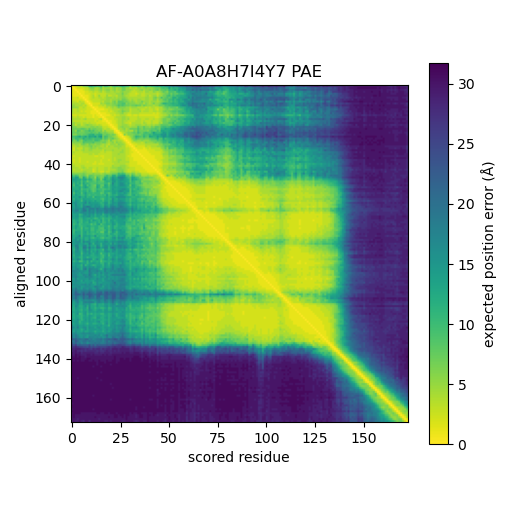287 N N . LEU A 1 167 ? -71.066 -7.115 19.842 1.00 41.78 167 LEU A N 1
ATOM 1288 C CA . LEU A 1 167 ? -70.256 -8.296 20.085 1.00 41.78 167 LEU A CA 1
ATOM 1289 C C . LEU A 1 167 ? -69.168 -8.329 18.996 1.00 41.78 167 LEU A C 1
ATOM 1291 O O . LEU A 1 167 ? -69.251 -7.625 17.993 1.00 41.78 167 LEU A O 1
ATOM 1295 N N . CYS A 1 168 ? -68.189 -9.200 19.218 1.00 37.72 168 CYS A N 1
ATOM 1296 C CA . CYS A 1 168 ? -67.268 -9.818 18.263 1.00 37.72 168 CYS A CA 1
ATOM 1297 C C . CYS A 1 168 ? -67.930 -10.090 16.882 1.00 37.72 168 CYS A C 1
ATOM 1299 O O . CYS A 1 168 ? -69.149 -10.160 16.789 1.00 37.72 168 CYS A O 1
ATOM 1301 N N . ILE A 1 169 ? -67.233 -10.329 15.770 1.00 42.34 169 ILE A N 1
ATOM 1302 C CA . ILE A 1 169 ? -66.248 -11.396 15.552 1.00 42.34 169 ILE A CA 1
ATOM 1303 C C . ILE A 1 169 ? -65.578 -11.203 14.175 1.00 42.34 169 ILE A C 1
ATOM 1305 O O . ILE A 1 169 ? -66.178 -10.693 13.237 1.00 42.34 169 ILE A O 1
ATOM 1309 N N . GLN A 1 170 ? -64.328 -11.659 14.129 1.00 39.59 170 GLN A N 1
ATOM 1310 C CA . GLN A 1 170 ? -63.518 -12.205 13.031 1.00 39.59 170 GLN A CA 1
ATOM 1311 C C . GLN A 1 170 ? -64.154 -12.478 11.652 1.00 39.59 170 GLN A C 1
ATOM 1313 O O . GLN A 1 170 ? -65.234 -13.049 11.554 1.00 39.59 170 GLN A O 1
ATOM 1318 N N . GLY A 1 171 ? -63.303 -12.357 10.622 1.00 37.47 171 GLY A N 1
ATOM 1319 C CA . GLY A 1 171 ? -63.045 -13.504 9.741 1.00 37.47 171 GLY A CA 1
ATOM 1320 C C . GLY A 1 171 ? -62.951 -13.215 8.243 1.00 37.47 171 GLY A C 1
ATOM 1321 O O . GLY A 1 171 ? -63.973 -13.072 7.593 1.00 37.47 171 GLY A O 1
ATOM 1322 N N . GLY A 1 172 ? -61.717 -13.250 7.726 1.00 38.44 172 GLY A N 1
ATOM 1323 C CA . GLY A 1 172 ? -61.325 -14.050 6.557 1.00 38.44 172 GLY A CA 1
ATOM 1324 C C . GLY A 1 172 ? -61.839 -13.673 5.164 1.00 38.44 172 GLY A C 1
ATOM 1325 O O . GLY A 1 172 ? -62.999 -13.901 4.838 1.00 38.44 172 GLY A O 1
ATOM 1326 N N . ALA A 1 173 ? -60.902 -13.290 4.300 1.00 41.97 173 ALA A N 1
ATOM 1327 C CA . ALA A 1 173 ? -60.583 -14.016 3.067 1.00 41.97 173 ALA A CA 1
ATOM 1328 C C . ALA A 1 173 ? -59.144 -13.673 2.660 1.00 41.97 173 ALA A C 1
ATOM 1330 O O . ALA A 1 173 ? -58.778 -12.483 2.797 1.00 41.97 173 ALA A O 1
#

InterPro domains:
  IPR005162 Retrotransposon-derived protein PEG10, N-terminal capsid-like domain [PF03732] (7-97)
  IPR032567 RTL1-related [PTHR15503] (13-150)